Protein AF-A0AAV8ZK21-F1 (afdb_monomer_lite)

Sequence (89 aa):
MPVVEKNEEELMAKANASLDIVRHWLASKSLTLAPEKTESVLRTRKRKMGPIKFEIMGLENCPKNYIKYLGVWMDKKYDFQQTSHQDDG

Structure (mmCIF, N/CA/C/O backbone):
data_AF-A0AAV8ZK21-F1
#
_entry.id   AF-A0AAV8ZK21-F1
#
loop_
_atom_site.group_PDB
_atom_site.id
_atom_site.type_symbol
_atom_site.label_atom_id
_atom_site.label_alt_id
_atom_site.label_comp_id
_atom_site.label_asym_id
_atom_site.label_entity_id
_atom_site.label_seq_id
_atom_site.pdbx_PDB_ins_code
_atom_site.Cartn_x
_atom_site.Cartn_y
_atom_site.Cartn_z
_atom_site.occupancy
_atom_site.B_iso_or_equiv
_atom_site.auth_seq_id
_atom_site.auth_comp_id
_atom_site.auth_asym_id
_atom_site.auth_atom_id
_atom_site.pdbx_PDB_model_num
ATOM 1 N N . MET A 1 1 ? -5.846 3.894 -5.099 1.00 62.22 1 MET A N 1
ATOM 2 C CA . MET A 1 1 ? -5.055 5.128 -4.903 1.00 62.22 1 MET A CA 1
ATOM 3 C C . MET A 1 1 ? -3.599 4.815 -5.228 1.00 62.22 1 MET A C 1
ATOM 5 O O . MET A 1 1 ? -3.069 3.902 -4.608 1.00 62.22 1 MET A O 1
ATOM 9 N N . PRO A 1 2 ? -2.977 5.462 -6.228 1.00 72.88 2 PRO A N 1
ATOM 10 C CA . PRO A 1 2 ? -1.570 5.228 -6.546 1.00 72.88 2 PRO A CA 1
ATOM 11 C C . PRO A 1 2 ? -0.657 5.928 -5.529 1.00 72.88 2 PRO A C 1
ATOM 13 O O . PRO A 1 2 ? -0.836 7.112 -5.250 1.00 72.88 2 PRO A O 1
ATOM 16 N N . VAL A 1 3 ? 0.331 5.206 -4.999 1.00 81.38 3 VAL A N 1
ATOM 17 C CA . VAL A 1 3 ? 1.380 5.753 -4.125 1.00 81.38 3 VAL A CA 1
ATOM 18 C C . VAL A 1 3 ? 2.666 5.843 -4.939 1.00 81.38 3 VAL A C 1
ATOM 20 O O . VAL A 1 3 ? 3.090 4.861 -5.544 1.00 81.38 3 VAL A O 1
ATOM 23 N N . VAL A 1 4 ? 3.256 7.035 -5.001 1.00 82.44 4 VAL A N 1
ATOM 24 C CA . VAL A 1 4 ? 4.466 7.310 -5.786 1.00 82.44 4 VAL A CA 1
ATOM 25 C C . VAL A 1 4 ? 5.522 7.882 -4.858 1.00 82.44 4 VAL A C 1
ATOM 27 O O . VAL A 1 4 ? 5.236 8.851 -4.149 1.00 82.44 4 VAL A O 1
ATOM 30 N N . GLU A 1 5 ? 6.714 7.286 -4.886 1.00 84.75 5 GLU A N 1
ATOM 31 C CA . GLU A 1 5 ? 7.864 7.749 -4.118 1.00 84.75 5 GLU A CA 1
ATOM 32 C C . GLU A 1 5 ? 9.194 7.334 -4.763 1.00 84.75 5 GLU A C 1
ATOM 34 O O . GLU A 1 5 ? 9.239 6.407 -5.579 1.00 84.75 5 GLU A O 1
ATOM 39 N N . LYS A 1 6 ? 10.277 8.054 -4.444 1.00 80.69 6 LYS A N 1
ATOM 40 C CA . LYS A 1 6 ? 11.614 7.804 -5.022 1.00 80.69 6 LYS A CA 1
ATOM 41 C C . LYS A 1 6 ? 12.455 6.813 -4.212 1.00 80.69 6 LYS A C 1
ATOM 43 O O . LYS A 1 6 ? 13.380 6.212 -4.773 1.00 80.69 6 LYS A O 1
ATOM 48 N N . ASN A 1 7 ? 12.152 6.668 -2.925 1.00 83.69 7 ASN A N 1
ATOM 49 C CA . ASN A 1 7 ? 12.808 5.762 -1.989 1.00 83.69 7 ASN A CA 1
ATOM 50 C C . ASN A 1 7 ? 11.863 4.607 -1.619 1.00 83.69 7 ASN A C 1
ATOM 52 O O . ASN A 1 7 ? 10.653 4.790 -1.536 1.00 83.69 7 ASN A O 1
ATOM 56 N N . GLU A 1 8 ? 12.419 3.414 -1.425 1.00 81.38 8 GLU A N 1
ATOM 57 C CA . GLU A 1 8 ? 11.683 2.206 -1.042 1.00 81.38 8 GLU A CA 1
ATOM 58 C C . GLU A 1 8 ? 11.083 2.346 0.358 1.00 81.38 8 GLU A C 1
ATOM 60 O O . GLU A 1 8 ? 9.921 2.012 0.562 1.00 81.38 8 GLU A O 1
ATOM 65 N N . GLU A 1 9 ? 11.845 2.896 1.303 1.00 83.25 9 GLU A N 1
ATOM 66 C CA . GLU A 1 9 ? 11.404 3.079 2.688 1.00 83.25 9 GLU A CA 1
ATOM 67 C C . GLU A 1 9 ? 10.243 4.074 2.781 1.00 83.25 9 GLU A C 1
ATOM 69 O O . GLU A 1 9 ? 9.199 3.782 3.362 1.00 83.25 9 GLU A O 1
ATOM 74 N N . GLU A 1 10 ? 10.377 5.216 2.108 1.00 85.31 10 GLU A N 1
ATOM 75 C CA . GLU A 1 10 ? 9.319 6.223 2.035 1.00 85.31 10 GLU A CA 1
ATOM 76 C C . GLU A 1 10 ? 8.093 5.702 1.267 1.00 85.31 10 GLU A C 1
ATOM 78 O O . GLU A 1 10 ? 6.958 6.000 1.642 1.00 85.31 10 GLU A O 1
ATOM 83 N N . LEU A 1 11 ? 8.295 4.881 0.226 1.00 85.38 11 LEU A N 1
ATOM 84 C CA . LEU A 1 11 ? 7.199 4.228 -0.490 1.00 85.38 11 LEU A CA 1
ATOM 85 C C . LEU A 1 11 ? 6.399 3.322 0.448 1.00 85.38 11 LEU A C 1
ATOM 87 O O . LEU A 1 11 ? 5.170 3.385 0.441 1.00 85.38 11 LEU A O 1
ATOM 91 N N . MET A 1 12 ? 7.083 2.501 1.249 1.00 84.44 12 MET A N 1
ATOM 92 C CA . MET A 1 12 ? 6.446 1.609 2.218 1.00 84.44 12 MET A CA 1
ATOM 93 C C . MET A 1 12 ? 5.708 2.404 3.298 1.00 84.44 12 MET A C 1
ATOM 95 O O . MET A 1 12 ? 4.527 2.154 3.532 1.00 84.44 12 MET A O 1
ATOM 99 N N . ALA A 1 13 ? 6.348 3.419 3.885 1.00 85.88 13 ALA A N 1
ATOM 100 C CA . ALA A 1 13 ? 5.733 4.264 4.909 1.00 85.88 13 ALA A CA 1
ATOM 101 C C . ALA A 1 13 ? 4.457 4.954 4.397 1.00 85.88 13 ALA A C 1
ATOM 103 O O . ALA A 1 13 ? 3.410 4.933 5.046 1.00 85.88 13 ALA A O 1
ATOM 104 N N . LYS A 1 14 ? 4.514 5.517 3.187 1.00 87.56 14 LYS A N 1
ATOM 105 C CA . LYS A 1 14 ? 3.385 6.211 2.559 1.00 87.56 14 LYS A CA 1
ATOM 106 C C . LYS A 1 14 ? 2.278 5.252 2.126 1.00 87.56 14 LYS A C 1
ATOM 108 O O . LYS A 1 14 ? 1.099 5.602 2.218 1.00 87.56 14 LYS A O 1
ATOM 113 N N . ALA A 1 15 ? 2.635 4.052 1.667 1.00 84.31 15 ALA A N 1
ATOM 114 C CA . ALA A 1 15 ? 1.674 3.002 1.346 1.00 84.31 15 ALA A CA 1
ATOM 115 C C . ALA A 1 15 ? 0.913 2.551 2.596 1.00 84.31 15 ALA A C 1
ATOM 117 O O . ALA A 1 15 ? -0.318 2.551 2.575 1.00 84.31 15 ALA A O 1
ATOM 118 N N . ASN A 1 16 ? 1.623 2.276 3.692 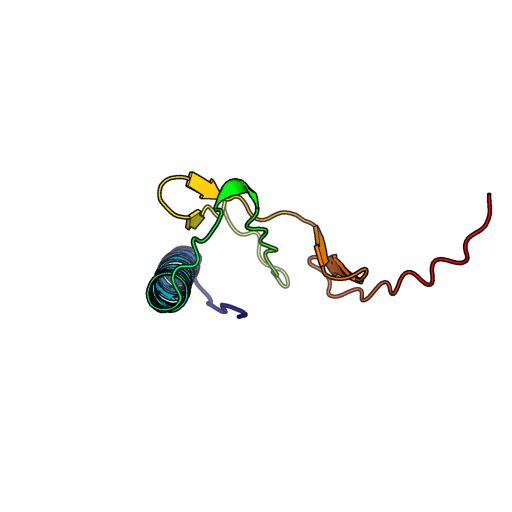1.00 85.50 16 ASN A N 1
ATOM 119 C CA . ASN A 1 16 ? 1.022 1.883 4.965 1.00 85.50 16 ASN A CA 1
ATOM 120 C C . ASN A 1 16 ? 0.105 2.992 5.513 1.00 85.50 16 ASN A C 1
ATOM 122 O O . ASN A 1 16 ? -1.060 2.731 5.803 1.00 85.50 16 ASN A O 1
ATOM 126 N N . ALA A 1 17 ? 0.559 4.251 5.523 1.00 87.31 17 ALA A N 1
ATOM 127 C CA . ALA A 1 17 ? -0.270 5.382 5.952 1.00 87.31 17 ALA A CA 1
ATOM 128 C C . ALA A 1 17 ? -1.546 5.544 5.100 1.00 87.31 17 ALA A C 1
ATOM 130 O O . ALA A 1 17 ? -2.625 5.835 5.614 1.00 87.31 17 ALA A O 1
ATOM 131 N N . SER A 1 18 ? -1.444 5.324 3.785 1.00 86.44 18 SER A N 1
ATOM 132 C CA . SER A 1 18 ? -2.602 5.380 2.883 1.00 86.44 18 SER A CA 1
ATOM 133 C C . SER A 1 18 ? -3.595 4.246 3.156 1.00 86.44 18 SER A C 1
ATOM 135 O O . SER A 1 18 ? -4.807 4.466 3.135 1.00 86.44 18 SER A O 1
ATOM 137 N N . LEU A 1 19 ? -3.094 3.037 3.428 1.00 84.00 19 LEU A N 1
ATOM 138 C CA . LEU A 1 19 ? -3.917 1.884 3.792 1.00 84.00 19 LEU A CA 1
ATOM 139 C C . LEU A 1 19 ? -4.643 2.107 5.118 1.00 84.00 19 LEU A C 1
ATOM 141 O O . LEU A 1 19 ? -5.827 1.784 5.214 1.00 84.00 19 LEU A O 1
ATOM 145 N N . ASP A 1 20 ? -3.985 2.724 6.099 1.00 85.94 20 ASP A N 1
ATOM 146 C CA . ASP A 1 20 ? -4.615 3.071 7.371 1.00 85.94 20 ASP A CA 1
ATOM 147 C C . ASP A 1 20 ? -5.757 4.070 7.188 1.00 85.94 20 ASP A C 1
ATOM 149 O O . ASP A 1 20 ? -6.827 3.883 7.766 1.00 85.94 20 ASP A O 1
ATOM 153 N N . ILE A 1 21 ? -5.599 5.087 6.337 1.00 88.44 21 ILE A N 1
ATOM 154 C CA . ILE A 1 21 ? -6.686 6.030 6.029 1.00 88.44 21 ILE A CA 1
ATOM 155 C C . ILE A 1 21 ? -7.886 5.292 5.420 1.00 88.44 21 ILE A C 1
ATOM 157 O O . ILE A 1 21 ? -9.023 5.474 5.865 1.00 88.44 21 ILE A O 1
ATOM 161 N N . VAL A 1 22 ? -7.645 4.424 4.430 1.00 85.81 22 VAL A N 1
ATOM 162 C CA . VAL A 1 22 ? -8.705 3.625 3.791 1.00 85.81 22 VAL A CA 1
ATOM 163 C C . VAL A 1 22 ? -9.381 2.707 4.805 1.00 85.81 22 VAL A C 1
ATOM 165 O O . VAL A 1 22 ? -10.607 2.606 4.819 1.00 85.81 22 VAL A O 1
ATOM 168 N N . ARG A 1 23 ? -8.607 2.076 5.690 1.00 84.31 23 ARG A N 1
ATOM 169 C CA . ARG A 1 23 ? -9.122 1.218 6.758 1.00 84.31 23 ARG A CA 1
ATOM 170 C C . ARG A 1 23 ? -10.038 1.987 7.705 1.00 84.31 23 ARG A C 1
ATOM 172 O O . ARG A 1 23 ? -11.137 1.512 7.976 1.00 84.31 23 ARG A O 1
ATOM 179 N N . HIS A 1 24 ? -9.616 3.151 8.198 1.00 86.06 24 HIS A N 1
ATOM 180 C CA . HIS A 1 24 ? -10.435 3.968 9.099 1.00 86.06 24 HIS A CA 1
ATOM 181 C C . HIS A 1 24 ? -11.727 4.424 8.415 1.00 86.06 24 HIS A C 1
ATOM 183 O O . HIS A 1 24 ? -12.804 4.369 9.012 1.00 86.06 24 HIS A O 1
ATOM 189 N N . TRP A 1 25 ? -11.646 4.804 7.137 1.00 88.88 25 TRP A N 1
ATOM 190 C CA . TRP A 1 25 ? -12.823 5.158 6.352 1.00 88.88 25 TRP A CA 1
ATOM 191 C C . TRP A 1 25 ? -13.785 3.972 6.174 1.00 88.88 25 TRP A C 1
ATOM 193 O O . TRP A 1 25 ? -14.982 4.130 6.410 1.00 88.88 25 TRP A O 1
ATOM 203 N N . LEU A 1 26 ? -13.287 2.775 5.849 1.00 87.06 26 LEU A N 1
ATOM 204 C CA . LEU A 1 26 ? -14.107 1.558 5.758 1.00 87.06 26 LEU A CA 1
ATOM 205 C C . LEU A 1 26 ? -14.744 1.202 7.107 1.00 87.06 26 LEU A C 1
ATOM 207 O O . LEU A 1 26 ? -15.943 0.931 7.159 1.00 87.06 26 LEU A O 1
ATOM 211 N N . ALA A 1 27 ? -13.983 1.290 8.200 1.00 87.25 27 ALA A N 1
ATOM 212 C CA . ALA A 1 27 ? -14.484 1.026 9.547 1.00 87.25 27 ALA A CA 1
ATOM 213 C C . ALA A 1 27 ? -15.619 1.989 9.929 1.00 87.25 27 ALA A C 1
ATOM 215 O O . ALA A 1 27 ? -16.631 1.554 10.474 1.00 87.25 27 ALA A O 1
ATOM 216 N N . SER A 1 28 ? -15.522 3.271 9.545 1.00 89.81 28 SER A N 1
ATOM 217 C CA . SER A 1 28 ? -16.613 4.246 9.720 1.00 89.81 28 SER A CA 1
ATOM 218 C C . SER A 1 28 ? -17.905 3.865 8.978 1.00 89.81 28 SER A C 1
ATOM 220 O O . SER A 1 28 ? -18.984 4.354 9.304 1.00 89.81 28 SER A O 1
ATOM 222 N N . LYS A 1 29 ? -17.805 2.977 7.980 1.00 90.50 29 LYS A N 1
ATOM 223 C CA . LYS A 1 29 ? -18.915 2.432 7.188 1.00 90.50 29 LYS A CA 1
ATOM 224 C C . LYS A 1 29 ? -19.301 1.007 7.593 1.00 90.50 29 LYS A C 1
ATOM 226 O O . LYS A 1 29 ? -20.070 0.377 6.878 1.00 90.50 29 LYS A O 1
ATOM 231 N N . SER A 1 30 ? -18.794 0.501 8.722 1.00 88.81 30 SER A N 1
ATOM 232 C CA . SER A 1 30 ? -18.965 -0.898 9.152 1.00 88.81 30 SER A CA 1
ATOM 233 C C . SER A 1 30 ? -18.456 -1.924 8.127 1.00 88.81 30 SER A C 1
ATOM 235 O O . SER A 1 30 ? -18.924 -3.058 8.083 1.00 88.81 30 SER A O 1
ATOM 237 N N . LEU A 1 31 ? -17.490 -1.529 7.294 1.00 86.75 31 LEU A N 1
ATOM 238 C CA . LEU A 1 31 ? -16.805 -2.399 6.346 1.00 86.75 31 LEU A CA 1
ATOM 239 C C . LEU A 1 31 ? -15.416 -2.743 6.881 1.00 86.75 31 LEU A C 1
ATOM 241 O O . LEU A 1 31 ? -14.738 -1.917 7.493 1.00 86.75 31 LEU A O 1
ATOM 245 N N . THR A 1 32 ? -14.968 -3.965 6.617 1.00 77.56 32 THR A N 1
ATOM 246 C CA . THR A 1 32 ? -13.630 -4.424 6.999 1.00 77.56 32 THR A CA 1
ATOM 247 C C . THR A 1 32 ? -12.786 -4.624 5.752 1.00 77.56 32 THR A C 1
ATOM 249 O O . THR A 1 32 ? -13.228 -5.228 4.774 1.00 77.56 32 THR A O 1
ATOM 252 N N . LEU A 1 33 ? -11.557 -4.110 5.783 1.00 77.12 33 LEU A N 1
ATOM 253 C CA . LEU A 1 33 ? -10.567 -4.412 4.760 1.00 77.12 33 LEU A CA 1
ATOM 254 C C . LEU A 1 33 ? -10.157 -5.883 4.906 1.00 77.12 33 LEU A C 1
ATOM 256 O O . LEU A 1 33 ? -9.789 -6.308 5.995 1.00 77.12 33 LEU A O 1
ATOM 260 N N . ALA A 1 34 ? -10.235 -6.658 3.825 1.00 78.56 34 ALA A N 1
ATOM 261 C CA . ALA A 1 34 ? -9.763 -8.039 3.800 1.00 78.56 34 ALA A CA 1
ATOM 262 C C . ALA A 1 34 ? -8.300 -8.063 3.308 1.00 78.56 34 ALA A C 1
ATOM 264 O O . ALA A 1 34 ? -8.077 -7.985 2.094 1.00 78.56 34 ALA A O 1
ATOM 265 N N . PRO A 1 35 ? -7.296 -8.146 4.202 1.00 69.75 35 PRO A N 1
ATOM 266 C CA . PRO A 1 35 ? -5.881 -8.094 3.822 1.00 69.75 35 PRO A CA 1
ATOM 267 C C . PRO A 1 35 ? -5.494 -9.199 2.828 1.00 69.75 35 PRO A C 1
ATOM 269 O O . PRO A 1 35 ? -4.789 -8.924 1.860 1.00 69.75 35 PRO A O 1
ATOM 272 N N . GLU A 1 36 ? -6.056 -10.403 2.969 1.00 66.19 36 GLU A N 1
ATOM 273 C CA . GLU A 1 36 ? -5.831 -11.537 2.053 1.00 66.19 36 GLU A CA 1
ATOM 274 C C . GLU A 1 36 ? -6.321 -11.292 0.618 1.00 66.19 36 GLU A C 1
ATOM 276 O O . GLU A 1 36 ? -5.841 -11.915 -0.327 1.00 66.19 36 GLU A O 1
ATOM 281 N N . LYS A 1 37 ? -7.279 -10.376 0.439 1.00 72.19 37 LYS A N 1
ATOM 282 C CA . LYS A 1 37 ? -7.828 -10.003 -0.873 1.00 72.19 37 LYS A CA 1
ATOM 283 C C . LYS A 1 37 ? -7.210 -8.722 -1.423 1.00 72.19 37 LYS A C 1
ATOM 285 O O . LYS A 1 37 ? -7.594 -8.278 -2.503 1.00 72.19 37 LYS A O 1
ATOM 290 N N . THR A 1 38 ? -6.296 -8.097 -0.683 1.00 75.31 38 THR A N 1
ATOM 291 C CA . THR A 1 38 ? -5.658 -6.863 -1.133 1.00 75.31 38 THR A CA 1
ATOM 292 C C . THR A 1 38 ? -4.549 -7.210 -2.110 1.00 75.31 38 THR A C 1
ATOM 294 O O . THR A 1 38 ? -3.602 -7.917 -1.775 1.00 75.31 38 THR A O 1
ATOM 297 N N . GLU A 1 39 ? -4.655 -6.709 -3.334 1.00 75.69 39 GLU A N 1
ATOM 298 C CA . GLU A 1 39 ? -3.630 -6.905 -4.351 1.00 75.69 39 GLU A CA 1
ATOM 299 C C . GLU A 1 39 ? -2.883 -5.601 -4.616 1.00 75.69 39 GLU A C 1
ATOM 301 O O . GLU A 1 39 ? -3.466 -4.516 -4.630 1.00 75.69 39 GLU A O 1
ATOM 306 N N . SER A 1 40 ? -1.577 -5.711 -4.839 1.00 74.94 40 SER A N 1
ATOM 307 C CA . SER A 1 40 ? -0.718 -4.577 -5.160 1.00 74.94 40 SER A CA 1
ATOM 308 C C . SER A 1 40 ? 0.169 -4.908 -6.360 1.00 74.94 40 SER A C 1
ATOM 310 O O . SER A 1 40 ? 0.622 -6.042 -6.522 1.00 74.94 40 SER A O 1
ATOM 312 N N . VAL A 1 41 ? 0.415 -3.913 -7.218 1.00 79.38 41 VAL A N 1
ATOM 313 C CA . VAL A 1 41 ? 1.378 -3.994 -8.327 1.00 79.38 41 VAL A CA 1
ATOM 314 C C . VAL A 1 41 ? 2.374 -2.860 -8.183 1.00 79.38 41 VAL A C 1
ATOM 316 O O . VAL A 1 41 ? 1.998 -1.694 -8.059 1.00 79.38 41 VAL A O 1
ATOM 319 N N . LEU A 1 42 ? 3.659 -3.202 -8.227 1.00 76.62 42 LEU A N 1
ATOM 320 C CA . LEU A 1 42 ? 4.738 -2.227 -8.161 1.00 76.62 42 LEU A CA 1
ATOM 321 C C . LEU A 1 42 ? 5.170 -1.795 -9.562 1.00 76.62 42 LEU A C 1
ATOM 323 O O . LEU A 1 42 ? 5.740 -2.587 -10.313 1.00 76.62 42 LEU A O 1
ATOM 327 N N . ARG A 1 43 ? 5.008 -0.508 -9.868 1.00 72.19 43 ARG A N 1
ATOM 328 C CA . ARG A 1 43 ? 5.510 0.088 -11.108 1.00 72.19 43 ARG A CA 1
ATOM 329 C C . ARG A 1 43 ? 6.897 0.689 -10.898 1.00 72.19 43 ARG A C 1
ATOM 331 O O . ARG A 1 43 ? 7.052 1.656 -10.159 1.00 72.19 43 ARG A O 1
ATOM 338 N N . THR A 1 44 ? 7.895 0.175 -11.613 1.00 68.75 44 THR A N 1
ATOM 339 C CA . THR A 1 44 ? 9.248 0.750 -11.647 1.00 68.75 44 THR A CA 1
ATOM 340 C C . THR A 1 44 ? 9.669 0.978 -13.095 1.00 68.75 44 THR A C 1
ATOM 342 O O . THR A 1 44 ? 9.323 0.205 -13.982 1.00 68.75 44 THR A O 1
ATOM 345 N N . ARG A 1 45 ? 10.377 2.081 -13.376 1.00 66.31 45 ARG A N 1
ATOM 346 C CA . ARG A 1 45 ? 10.740 2.440 -14.760 1.00 66.31 45 ARG A CA 1
ATOM 347 C C . ARG A 1 45 ? 11.980 1.686 -15.253 1.00 66.31 45 ARG A C 1
ATOM 349 O O . ARG A 1 45 ? 11.927 1.031 -16.283 1.00 66.31 45 ARG A O 1
ATOM 356 N N . LYS A 1 46 ? 13.110 1.822 -14.550 1.00 60.53 46 LYS A N 1
ATOM 357 C CA . LYS A 1 46 ? 14.418 1.228 -14.918 1.00 60.53 46 LYS A CA 1
ATOM 358 C C . LYS A 1 46 ? 15.292 0.861 -13.705 1.00 60.53 46 LYS A C 1
ATOM 360 O O . LYS A 1 46 ? 16.467 0.552 -13.864 1.00 60.53 46 LYS A O 1
ATOM 365 N N . ARG A 1 47 ? 14.746 0.933 -12.487 1.00 63.16 47 ARG A N 1
ATOM 366 C CA . ARG A 1 47 ? 15.493 0.718 -11.240 1.00 63.16 47 ARG A CA 1
ATOM 367 C C . ARG A 1 47 ? 15.207 -0.686 -10.715 1.00 63.16 47 ARG A C 1
ATOM 369 O O . ARG A 1 47 ? 14.039 -1.048 -10.573 1.00 63.16 47 ARG A O 1
ATOM 376 N N . LYS A 1 48 ? 16.263 -1.451 -10.416 1.00 61.03 48 LYS A N 1
ATOM 377 C CA . LYS A 1 48 ? 16.147 -2.626 -9.546 1.00 61.03 48 LYS A CA 1
ATOM 378 C C . LYS A 1 48 ? 15.803 -2.104 -8.156 1.00 61.03 48 LYS A C 1
ATOM 380 O O . LYS A 1 48 ? 16.618 -1.398 -7.570 1.00 61.03 48 LYS A O 1
ATOM 385 N N . MET A 1 49 ? 14.583 -2.373 -7.709 1.00 64.44 49 MET A N 1
ATOM 386 C CA . MET A 1 49 ? 14.202 -2.152 -6.319 1.00 64.44 49 MET A CA 1
ATOM 387 C C . MET A 1 49 ? 14.467 -3.427 -5.525 1.00 64.44 49 MET A C 1
ATOM 389 O O . MET A 1 49 ? 14.403 -4.524 -6.092 1.00 64.44 49 MET A O 1
ATOM 393 N N . GLY A 1 50 ? 14.793 -3.268 -4.247 1.00 66.62 50 GLY A N 1
ATOM 394 C CA . GLY A 1 50 ? 14.870 -4.357 -3.289 1.00 66.62 50 GLY 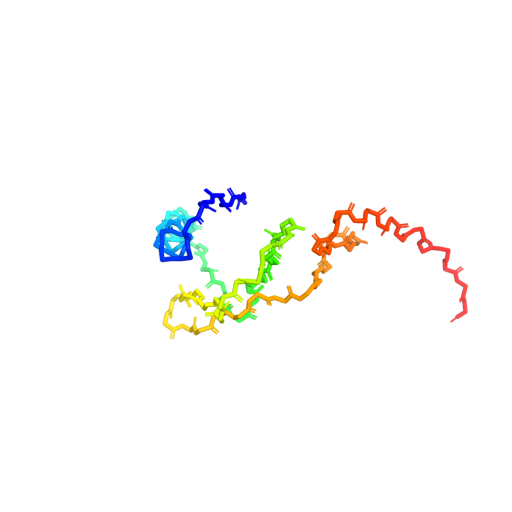A CA 1
ATOM 395 C C . GLY A 1 50 ? 13.518 -5.057 -3.098 1.00 66.62 50 GLY A C 1
ATOM 396 O O . GLY A 1 50 ? 12.516 -4.695 -3.726 1.00 66.62 50 GLY A O 1
ATOM 397 N N . PRO A 1 51 ? 13.470 -6.103 -2.260 1.00 70.31 51 PRO A N 1
ATOM 398 C CA . PRO A 1 51 ? 12.215 -6.745 -1.902 1.00 70.31 51 PRO A CA 1
ATOM 399 C C . PRO A 1 51 ? 11.322 -5.741 -1.165 1.00 70.31 51 PRO A C 1
ATOM 401 O O . PRO A 1 51 ? 11.574 -5.400 -0.014 1.00 70.31 51 PRO A O 1
ATOM 404 N N . ILE A 1 52 ? 10.275 -5.269 -1.839 1.00 74.81 52 ILE A N 1
ATOM 405 C CA . ILE A 1 52 ? 9.280 -4.390 -1.232 1.00 74.81 52 ILE A CA 1
ATOM 406 C C . ILE A 1 52 ? 8.225 -5.250 -0.565 1.00 74.81 52 ILE A C 1
ATOM 408 O O . ILE A 1 52 ? 7.608 -6.096 -1.214 1.00 74.81 52 ILE A O 1
ATOM 412 N N . LYS A 1 53 ? 8.004 -4.991 0.716 1.00 75.56 53 LYS A N 1
ATOM 413 C CA . LYS A 1 53 ? 6.948 -5.610 1.500 1.00 75.56 53 LYS A CA 1
ATOM 414 C C . LYS A 1 53 ? 6.134 -4.504 2.142 1.00 75.56 53 LYS A C 1
ATOM 416 O O . LYS A 1 53 ? 6.697 -3.613 2.769 1.00 75.56 53 LYS A O 1
ATOM 421 N N . PHE A 1 54 ? 4.823 -4.549 1.972 1.00 75.31 54 PHE A N 1
ATOM 422 C CA . PHE A 1 54 ? 3.919 -3.661 2.696 1.00 75.31 54 PHE A CA 1
ATOM 423 C C . PHE A 1 54 ? 3.202 -4.475 3.760 1.00 75.31 54 PHE A C 1
ATOM 425 O O . PHE A 1 54 ? 2.927 -5.656 3.548 1.00 75.31 54 PHE A O 1
ATOM 432 N N . GLU A 1 55 ? 2.877 -3.850 4.883 1.00 71.75 55 GLU A N 1
ATOM 433 C CA . GLU A 1 55 ? 2.122 -4.506 5.941 1.00 71.75 55 GLU A CA 1
ATOM 434 C C . GLU A 1 55 ? 0.661 -4.076 5.839 1.00 71.75 55 GLU A C 1
ATOM 436 O O . GLU A 1 55 ? 0.336 -2.891 5.897 1.00 71.75 55 GLU A O 1
ATOM 441 N N . ILE A 1 56 ? -0.233 -5.046 5.666 1.00 71.81 56 ILE A N 1
ATOM 442 C CA . ILE A 1 56 ? -1.672 -4.806 5.614 1.00 71.81 56 ILE A CA 1
ATOM 443 C C . ILE A 1 56 ? -2.289 -5.518 6.806 1.00 71.81 56 ILE A C 1
ATOM 445 O O . ILE A 1 56 ? -2.466 -6.731 6.788 1.00 71.81 56 ILE A O 1
ATOM 449 N N . MET A 1 57 ? -2.615 -4.759 7.854 1.00 66.50 57 MET A N 1
ATOM 450 C CA . MET A 1 57 ? -3.238 -5.293 9.074 1.00 66.50 57 MET A CA 1
ATOM 451 C C . MET A 1 57 ? -2.444 -6.451 9.720 1.00 66.50 57 MET A C 1
ATOM 453 O O . MET A 1 57 ? -3.043 -7.435 10.148 1.00 66.50 57 MET A O 1
ATOM 457 N N . GLY A 1 58 ? -1.110 -6.358 9.776 1.00 68.38 58 GLY A N 1
ATOM 458 C CA . GLY A 1 58 ? -0.250 -7.417 10.326 1.00 68.38 58 GLY A CA 1
ATOM 459 C C . GLY A 1 58 ? 0.137 -8.524 9.341 1.00 68.38 58 GLY A C 1
ATOM 460 O O . GLY A 1 58 ? 0.892 -9.421 9.707 1.00 68.38 58 GLY A O 1
ATOM 461 N N . LEU A 1 59 ? -0.358 -8.484 8.098 1.00 74.06 59 LEU A N 1
ATOM 462 C CA . LEU A 1 59 ? -0.006 -9.440 7.046 1.00 74.06 59 LEU A CA 1
ATOM 463 C C . LEU A 1 59 ? 0.962 -8.812 6.040 1.00 74.06 59 LEU A C 1
ATOM 465 O O . LEU A 1 59 ? 0.696 -7.740 5.492 1.00 74.06 59 LEU A O 1
ATOM 469 N N . GLU A 1 60 ? 2.069 -9.502 5.762 1.00 74.38 60 GLU A N 1
ATOM 470 C CA . GLU A 1 60 ? 2.998 -9.103 4.704 1.00 74.38 60 GLU A CA 1
ATOM 471 C C . GLU A 1 60 ? 2.342 -9.278 3.326 1.00 74.38 60 GLU A C 1
ATOM 473 O O . GLU A 1 60 ? 1.957 -10.379 2.927 1.00 74.38 60 GLU A O 1
ATOM 478 N N . ASN A 1 61 ? 2.262 -8.191 2.561 1.00 72.69 61 ASN A N 1
ATOM 479 C CA . ASN A 1 61 ? 1.823 -8.194 1.174 1.00 72.69 61 ASN A CA 1
ATOM 480 C C . ASN A 1 61 ? 3.011 -7.884 0.261 1.00 72.69 61 ASN A C 1
ATOM 482 O O . ASN A 1 61 ? 3.614 -6.809 0.329 1.00 72.69 61 ASN A O 1
ATOM 486 N N . CYS A 1 62 ? 3.339 -8.842 -0.603 1.00 77.25 62 CYS A N 1
ATOM 487 C CA . CYS A 1 62 ? 4.350 -8.669 -1.636 1.00 77.25 62 CYS A CA 1
ATOM 488 C C . CYS A 1 62 ? 3.669 -8.262 -2.952 1.00 77.25 62 CYS A C 1
ATOM 490 O O . CYS A 1 62 ?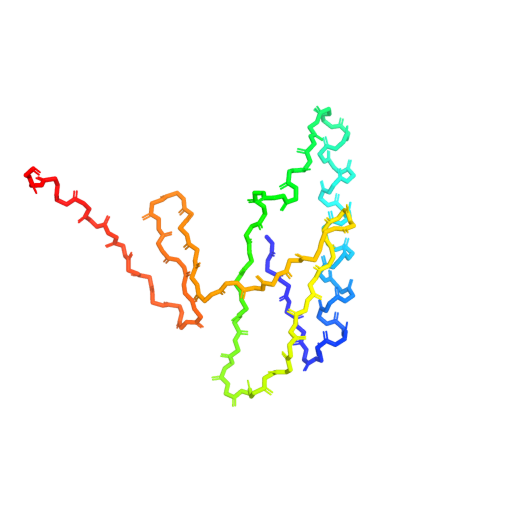 2.756 -8.964 -3.401 1.00 77.25 62 CYS A O 1
ATOM 492 N N . PRO A 1 63 ? 4.119 -7.181 -3.613 1.00 77.06 63 PRO A N 1
ATOM 493 C CA . PRO A 1 63 ? 3.526 -6.753 -4.868 1.00 77.06 63 PRO A CA 1
ATOM 494 C C . PRO A 1 63 ? 3.660 -7.820 -5.953 1.00 77.06 63 PRO A C 1
ATOM 496 O O . PRO A 1 63 ? 4.750 -8.319 -6.247 1.00 77.06 63 PRO A O 1
ATOM 499 N N . LYS A 1 64 ? 2.531 -8.130 -6.592 1.00 78.31 64 LYS A N 1
ATOM 500 C CA . LYS A 1 64 ? 2.445 -9.051 -7.725 1.00 78.31 64 LYS A CA 1
ATOM 501 C C . LYS A 1 64 ? 2.966 -8.375 -8.998 1.00 78.31 64 LYS A C 1
ATOM 503 O O . LYS A 1 64 ? 3.077 -7.151 -9.103 1.00 78.31 64 LYS A O 1
ATOM 508 N N . ASN A 1 65 ? 3.301 -9.190 -9.997 1.00 72.12 65 ASN A N 1
ATOM 509 C CA . ASN A 1 65 ? 3.710 -8.690 -11.315 1.00 72.12 65 ASN A CA 1
ATOM 510 C C . ASN A 1 65 ? 2.520 -8.214 -12.164 1.00 72.12 65 ASN A C 1
ATOM 512 O O . ASN A 1 65 ? 2.712 -7.385 -13.052 1.00 72.12 65 ASN A O 1
ATOM 516 N N . TYR A 1 66 ? 1.324 -8.729 -11.882 1.00 73.44 66 TYR A N 1
ATOM 517 C CA . TYR A 1 66 ? 0.077 -8.399 -12.558 1.00 73.44 66 TYR A CA 1
ATOM 518 C C . TYR A 1 66 ? -1.113 -8.591 -11.602 1.00 73.44 66 TYR A C 1
ATOM 520 O O . TYR A 1 66 ? -1.040 -9.427 -10.698 1.00 73.44 66 TYR A O 1
ATOM 528 N N . ILE A 1 67 ? -2.196 -7.837 -11.809 1.00 79.88 67 ILE A N 1
ATOM 529 C CA . ILE A 1 67 ? -3.492 -7.999 -11.119 1.00 79.88 67 ILE A CA 1
ATOM 530 C C . ILE A 1 67 ? -4.637 -7.910 -12.128 1.00 79.88 67 ILE A C 1
ATOM 532 O O . ILE A 1 67 ? -4.532 -7.184 -13.119 1.00 79.88 67 ILE A O 1
ATOM 536 N N . LYS A 1 68 ? -5.734 -8.631 -11.878 1.00 78.62 68 LYS A N 1
ATOM 537 C CA . LYS A 1 68 ? -6.966 -8.522 -12.670 1.00 78.62 68 LYS A CA 1
ATOM 538 C C . LYS A 1 68 ? -7.979 -7.713 -11.873 1.00 78.62 68 LYS A C 1
ATOM 540 O O . LYS A 1 68 ? -8.470 -8.174 -10.848 1.00 78.62 68 LYS A O 1
ATOM 545 N N . TYR A 1 69 ? -8.322 -6.527 -12.357 1.00 77.31 69 TYR A N 1
ATOM 546 C CA . TYR A 1 69 ? -9.306 -5.661 -11.721 1.00 77.31 69 TYR A CA 1
ATOM 547 C C . TYR A 1 69 ? -10.443 -5.363 -12.697 1.00 77.31 69 TYR A C 1
ATOM 549 O O . TYR A 1 69 ? -10.220 -4.776 -13.752 1.00 77.31 69 TYR A O 1
ATOM 557 N N . LEU A 1 70 ? -11.661 -5.803 -12.357 1.00 79.69 70 LEU A N 1
ATOM 558 C CA . LEU A 1 70 ? -12.877 -5.599 -13.163 1.00 79.69 70 LEU A CA 1
ATOM 559 C C . LEU A 1 70 ? -12.734 -6.035 -14.637 1.00 79.69 70 LEU A C 1
ATOM 561 O O . LEU A 1 70 ? -13.181 -5.347 -15.547 1.00 79.69 70 LEU A O 1
ATOM 565 N N . GLY A 1 71 ? -12.077 -7.174 -14.882 1.00 75.62 71 GLY A N 1
ATOM 566 C CA . GLY A 1 71 ? -11.856 -7.699 -16.239 1.00 75.62 71 GLY A CA 1
ATOM 567 C C . GLY A 1 71 ? -10.641 -7.112 -16.964 1.00 75.62 71 GLY A C 1
ATOM 568 O O . GLY A 1 71 ? -10.242 -7.643 -17.994 1.00 75.62 71 GLY A O 1
ATOM 569 N N . VAL A 1 72 ? -9.999 -6.087 -16.403 1.00 75.62 72 VAL A N 1
ATOM 570 C CA . VAL A 1 72 ? -8.794 -5.470 -16.964 1.00 75.62 72 VAL A CA 1
ATOM 571 C C . VAL A 1 72 ? -7.553 -6.029 -16.277 1.00 75.62 72 VAL A C 1
ATOM 573 O O . VAL A 1 72 ? -7.476 -6.068 -15.046 1.00 75.62 72 VAL A O 1
ATOM 576 N N . TRP A 1 73 ? -6.563 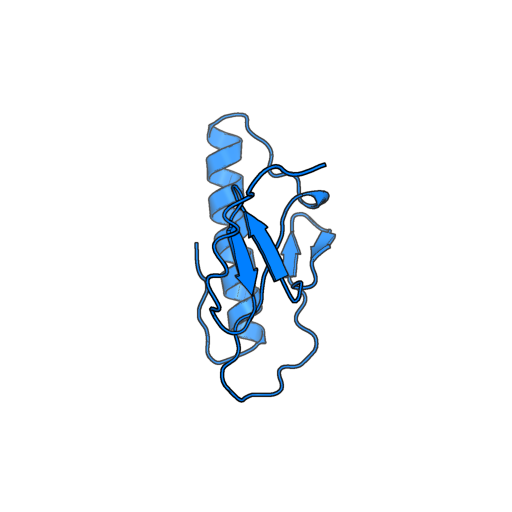-6.440 -17.067 1.00 77.69 73 TRP A N 1
ATOM 577 C CA . TRP A 1 73 ? -5.245 -6.802 -16.555 1.00 77.69 73 TRP A CA 1
ATOM 578 C C . TRP A 1 73 ? -4.384 -5.552 -16.393 1.00 77.69 73 TRP A C 1
ATOM 580 O O . TRP A 1 73 ? -4.238 -4.759 -17.320 1.00 77.69 73 TRP A O 1
ATOM 590 N N . MET A 1 74 ? -3.811 -5.380 -15.206 1.00 73.88 74 MET A N 1
ATOM 591 C CA . MET A 1 74 ? -2.848 -4.325 -14.908 1.00 73.88 74 MET A CA 1
ATOM 592 C C . MET A 1 74 ? -1.489 -4.956 -14.636 1.00 73.88 74 MET A C 1
ATOM 594 O O . MET A 1 74 ? -1.366 -5.794 -13.742 1.00 73.88 74 MET A O 1
ATOM 598 N N . ASP A 1 75 ? -0.470 -4.540 -15.382 1.00 72.88 75 ASP A N 1
ATOM 599 C CA . ASP A 1 75 ? 0.897 -5.042 -15.265 1.00 72.88 75 ASP A CA 1
ATOM 600 C C . ASP A 1 75 ? 1.903 -3.925 -14.919 1.00 72.88 75 ASP A C 1
ATOM 602 O O . ASP A 1 75 ? 1.578 -2.735 -14.849 1.00 72.88 75 ASP A O 1
ATOM 606 N N . LYS A 1 76 ? 3.169 -4.300 -14.697 1.00 68.06 76 LYS A N 1
ATOM 607 C CA . LYS A 1 76 ? 4.248 -3.334 -14.417 1.00 68.06 76 LYS A CA 1
ATOM 608 C C . LYS A 1 76 ? 4.542 -2.379 -15.583 1.00 68.06 76 LYS A C 1
ATOM 610 O O . LYS A 1 76 ? 5.128 -1.318 -15.351 1.00 68.06 76 LYS A O 1
ATOM 615 N N . LYS A 1 77 ? 4.195 -2.751 -16.820 1.00 63.88 77 LYS A N 1
ATOM 616 C CA . LYS A 1 77 ? 4.548 -2.019 -18.045 1.00 63.88 77 LYS A CA 1
ATOM 617 C C . LYS A 1 77 ? 3.460 -1.060 -18.520 1.00 63.88 77 LYS A C 1
ATOM 619 O O . LYS A 1 77 ? 3.768 -0.218 -19.359 1.00 63.88 77 LYS A O 1
ATOM 624 N N . TYR A 1 78 ? 2.281 -1.075 -17.895 1.00 57.16 78 TYR A N 1
ATOM 625 C CA . TYR A 1 78 ? 1.110 -0.319 -18.342 1.00 57.16 78 TYR A CA 1
ATOM 626 C C . TYR A 1 78 ? 0.550 -0.830 -19.680 1.00 57.16 78 TYR A C 1
ATOM 628 O O . TYR A 1 78 ? -0.091 -0.059 -20.395 1.00 57.16 78 TYR A O 1
ATOM 636 N N . ASP A 1 79 ? 0.767 -2.105 -20.021 1.00 54.31 79 ASP A N 1
ATOM 637 C CA . ASP A 1 79 ? 0.097 -2.695 -21.180 1.00 54.31 79 ASP A CA 1
ATOM 638 C C . ASP A 1 79 ? -1.358 -2.967 -20.794 1.00 54.31 79 ASP A C 1
ATOM 640 O O . ASP A 1 79 ? -1.697 -3.952 -20.139 1.00 54.31 79 ASP A O 1
ATOM 644 N N . PHE A 1 80 ? -2.229 -2.029 -21.170 1.00 50.78 80 PHE A N 1
ATOM 645 C CA . PHE A 1 80 ? -3.676 -2.176 -21.101 1.00 50.78 80 PHE A CA 1
ATOM 646 C C . PHE A 1 80 ? -4.099 -3.236 -22.123 1.00 50.78 80 PHE A C 1
ATOM 648 O O . PHE A 1 80 ? -4.499 -2.932 -23.243 1.00 50.78 80 PHE A O 1
ATOM 655 N N . GLN A 1 81 ? -3.963 -4.506 -21.753 1.00 53.38 81 GLN A N 1
ATOM 656 C CA . GLN A 1 81 ? -4.509 -5.610 -22.527 1.00 53.38 81 GLN A CA 1
ATOM 657 C C . GLN A 1 81 ? -5.986 -5.726 -22.150 1.00 53.38 81 GLN A C 1
ATOM 659 O O . GLN A 1 81 ? -6.365 -6.424 -21.204 1.00 53.38 81 GLN A O 1
ATOM 664 N N . GLN A 1 82 ? -6.828 -4.965 -22.852 1.00 46.28 82 GLN A N 1
ATOM 665 C CA . GLN A 1 82 ? -8.270 -5.146 -22.790 1.00 46.28 82 GLN A CA 1
ATOM 666 C C . GLN A 1 82 ? -8.561 -6.534 -23.356 1.00 46.28 82 GLN A C 1
ATOM 668 O O . GLN A 1 82 ? -8.413 -6.769 -24.553 1.00 46.28 82 GLN A O 1
ATOM 673 N N . THR A 1 83 ? -8.928 -7.480 -22.494 1.00 46.38 83 THR A N 1
ATOM 674 C CA . THR A 1 83 ? -9.452 -8.752 -22.987 1.00 46.38 83 THR A CA 1
ATOM 675 C C . THR A 1 83 ? -10.883 -8.486 -23.420 1.00 46.38 83 THR A C 1
ATOM 677 O O . THR A 1 83 ? -11.811 -8.503 -22.616 1.00 46.38 83 THR A O 1
ATOM 680 N N . SER A 1 84 ? -11.054 -8.208 -2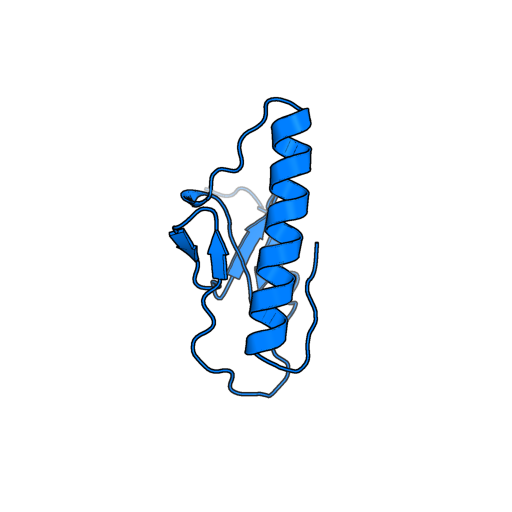4.711 1.00 38.16 84 SER A N 1
ATOM 681 C CA . SER A 1 84 ? -12.254 -8.631 -25.419 1.00 38.16 84 SER A CA 1
ATOM 682 C C . SER A 1 84 ? -12.300 -10.149 -25.265 1.00 38.16 84 SER A C 1
ATOM 684 O O . SER A 1 84 ? -11.644 -10.872 -26.010 1.00 38.16 84 SER A O 1
ATOM 686 N N . HIS A 1 85 ? -12.979 -10.637 -24.226 1.00 42.16 85 HIS A N 1
ATOM 687 C CA . HIS A 1 85 ? -13.445 -12.014 -24.216 1.00 42.16 85 HIS A CA 1
ATOM 688 C C . HIS A 1 85 ? -14.459 -12.104 -25.356 1.00 42.16 85 HIS A C 1
ATOM 690 O O . HIS A 1 85 ? -15.623 -11.744 -25.212 1.00 42.16 85 HIS A O 1
ATOM 696 N N . GLN A 1 86 ? -13.961 -12.484 -26.528 1.00 37.22 86 GLN A N 1
ATOM 697 C CA . GLN A 1 86 ? -14.739 -13.287 -27.444 1.00 37.22 86 GLN A CA 1
ATOM 698 C C . GLN A 1 86 ? -14.925 -14.614 -26.702 1.00 37.22 86 GLN A C 1
ATOM 700 O O . GLN A 1 86 ? -13.956 -15.338 -26.464 1.00 37.22 86 GLN A O 1
ATOM 705 N N . ASP A 1 87 ? -16.134 -14.829 -26.186 1.00 46.91 87 ASP A N 1
ATOM 706 C CA . ASP A 1 87 ? -16.573 -16.145 -25.748 1.00 46.91 87 ASP A CA 1
ATOM 707 C C . ASP A 1 87 ? -16.494 -17.073 -26.961 1.00 46.91 87 ASP A C 1
ATOM 709 O O . ASP A 1 87 ? -17.251 -16.899 -27.910 1.00 46.91 87 ASP A O 1
ATOM 713 N 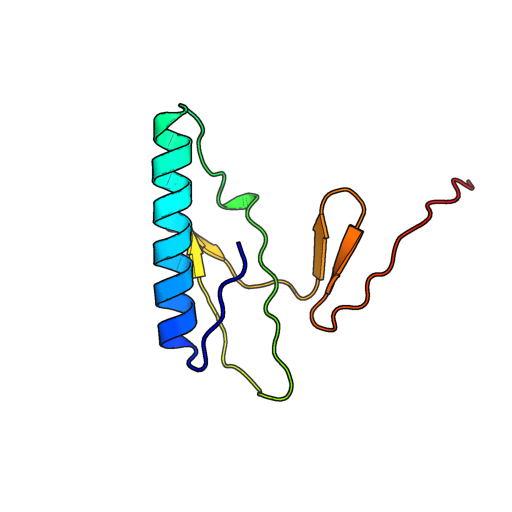N . ASP A 1 88 ? -15.571 -18.030 -26.930 1.00 39.94 88 ASP A N 1
ATOM 714 C CA . ASP A 1 88 ? -15.555 -19.180 -27.827 1.00 39.94 88 ASP A CA 1
ATOM 715 C C . ASP A 1 88 ? -15.063 -20.402 -27.035 1.00 39.94 88 ASP A C 1
ATOM 717 O O . ASP A 1 88 ? -13.888 -20.477 -26.664 1.00 39.94 88 ASP A O 1
ATOM 721 N N . GLY A 1 89 ? -15.977 -21.357 -26.816 1.00 39.91 89 GLY A N 1
ATOM 722 C CA . GLY A 1 89 ? -15.681 -22.761 -26.493 1.00 39.91 89 GLY A CA 1
ATOM 723 C C . GLY A 1 89 ? -16.007 -23.218 -25.083 1.00 39.91 89 GLY A C 1
ATOM 724 O O . GLY A 1 89 ? -15.052 -23.317 -24.285 1.00 39.91 89 GLY A O 1
#

Foldseek 3Di:
DDQDDDDLVVSQVVVQVVLVVVQVVCVVVVHHDDPVPDAAADADDPDDDDFRWHARPNDTDGHDQWDQDPQWIDGNVRPGPRPPPPDDD

Secondary structure (DSSP, 8-state):
-----SSHHHHHHHHHHHHHHHHHHHHHTT----GGG---B---SS-------EEETTEEEPPBSEEEETTEEEETT---EE-------

Radius of gyration: 15.29 Å; chains: 1; bounding box: 35×31×38 Å

Organism: NCBI:txid1586634

pLDDT: mean 73.19, std 13.13, range [37.22, 90.5]